Protein AF-A0A3D1CK29-F1 (afdb_monomer_lite)

Radius of gyration: 23.77 Å; chains: 1; bounding box: 42×30×66 Å

pLDDT: mean 91.15, std 12.69, range [44.94, 98.38]

Secondary structure (DSSP, 8-state):
-------TTHHHHHHHHHHHHHHHHHHHHHHHHHHHHHTT--HHHHHHHHHHHHHHHHHHHHHHHHHHHHHHHHHHHHHHHHHHHHHHH-HHHHHHHHHHHHH-

Sequence (104 aa):
MKHTESHKTQHVGWLRAAVMGANDGIVSTASLIVGVAAAGASTEIIFMTGVAGLVAGAMSMAAGEYVSVSSQADTEKADIERERMELATDPLHEHEELTAIYIQ

Foldseek 3Di:
DPDDDPDCVVVVLVVVLVVVLVVCLVVVLVVQLVVCVVVVDDPVVSVVSSVVSSVVSVVVSVVVSVVVVVVVVVVVVVVVVVVVVCCVPPVPVVVVVVVVVVVD

Structure (mmCIF, N/CA/C/O backbone):
data_AF-A0A3D1CK29-F1
#
_entry.id   AF-A0A3D1CK29-F1
#
loop_
_atom_site.group_PDB
_atom_site.id
_atom_site.type_symbol
_atom_site.label_atom_id
_atom_site.label_alt_id
_atom_site.label_comp_id
_atom_site.label_asym_id
_atom_site.label_entity_id
_atom_site.label_seq_id
_atom_site.pdbx_PDB_ins_code
_atom_site.Cartn_x
_atom_site.Cartn_y
_atom_site.Cartn_z
_atom_site.occupancy
_atom_site.B_iso_or_equiv
_atom_site.auth_seq_id
_atom_site.auth_comp_id
_atom_site.auth_asym_id
_atom_site.auth_atom_id
_atom_site.pdbx_PDB_model_num
ATOM 1 N N . MET A 1 1 ? -2.936 12.992 -38.151 1.00 44.94 1 MET A N 1
ATOM 2 C CA . MET A 1 1 ? -3.918 13.356 -37.103 1.00 44.94 1 MET A CA 1
ATOM 3 C C . MET A 1 1 ? -3.472 12.681 -35.819 1.00 44.94 1 MET A C 1
ATOM 5 O O . MET A 1 1 ? -3.222 11.485 -35.856 1.00 44.94 1 MET A O 1
ATOM 9 N N . LYS A 1 2 ? -3.258 13.432 -34.734 1.00 48.41 2 LYS A N 1
ATOM 10 C CA . LYS A 1 2 ? -2.843 12.865 -33.443 1.00 48.41 2 LYS A CA 1
ATOM 11 C C . LYS A 1 2 ? -4.093 12.243 -32.814 1.00 48.41 2 LYS A C 1
ATOM 13 O O . LYS A 1 2 ? -5.022 12.973 -32.484 1.00 48.41 2 LYS A O 1
ATOM 18 N N . HIS A 1 3 ? -4.166 10.916 -32.779 1.00 54.31 3 HIS A N 1
ATOM 19 C CA . HIS A 1 3 ? -5.288 10.204 -32.176 1.00 54.31 3 HIS A CA 1
ATOM 20 C C . HIS A 1 3 ? -5.121 10.298 -30.655 1.00 54.31 3 HIS A C 1
ATOM 22 O O . HIS A 1 3 ? -4.204 9.705 -30.095 1.00 54.31 3 HIS A O 1
ATOM 28 N N . THR A 1 4 ? -5.938 11.114 -29.992 1.00 55.34 4 THR A N 1
ATOM 29 C CA . THR A 1 4 ? -5.949 11.197 -28.528 1.00 55.34 4 THR A CA 1
ATOM 30 C C . THR A 1 4 ? -6.877 10.101 -28.018 1.00 55.34 4 THR A C 1
ATOM 32 O O . THR A 1 4 ? -8.081 10.318 -27.894 1.00 55.34 4 THR A O 1
ATOM 35 N N . GLU A 1 5 ? -6.348 8.902 -27.777 1.00 61.31 5 GLU A N 1
ATOM 36 C CA . GLU A 1 5 ? -7.100 7.877 -27.053 1.00 61.31 5 GLU A CA 1
ATOM 37 C C . GLU A 1 5 ? -7.100 8.192 -25.556 1.00 61.31 5 GLU A C 1
ATOM 39 O O . GLU A 1 5 ? -6.060 8.339 -24.916 1.00 61.31 5 GLU A O 1
ATOM 44 N N . SER A 1 6 ? -8.298 8.316 -24.985 1.00 58.47 6 SER A N 1
ATOM 45 C CA . SER A 1 6 ? -8.476 8.393 -23.538 1.00 58.47 6 SER A CA 1
ATOM 46 C C . SER A 1 6 ? -8.430 6.973 -22.976 1.00 58.47 6 SER A C 1
ATOM 48 O O . SER A 1 6 ? -9.447 6.282 -22.899 1.00 58.47 6 SER A O 1
ATOM 50 N N . HIS A 1 7 ? -7.235 6.514 -22.607 1.00 58.69 7 HIS A N 1
ATOM 51 C CA . HIS A 1 7 ? -7.074 5.234 -21.926 1.00 58.69 7 HIS A CA 1
ATOM 52 C C . HIS A 1 7 ? -7.612 5.342 -20.495 1.00 58.69 7 HIS A C 1
ATOM 54 O O . HIS A 1 7 ? -6.971 5.889 -19.600 1.00 58.69 7 HIS A O 1
ATOM 60 N N . LYS A 1 8 ? -8.807 4.788 -20.258 1.00 62.88 8 LYS A N 1
ATOM 61 C CA . LYS A 1 8 ? -9.425 4.722 -18.919 1.00 62.88 8 LYS A CA 1
ATOM 62 C C . LYS A 1 8 ? -8.676 3.813 -17.937 1.00 62.88 8 LYS A C 1
ATOM 64 O O . LYS A 1 8 ? -9.040 3.756 -16.765 1.00 62.88 8 LYS A O 1
ATOM 69 N N . THR A 1 9 ? -7.640 3.114 -18.393 1.00 61.59 9 THR A N 1
ATOM 70 C CA . THR A 1 9 ? -6.862 2.129 -17.635 1.00 61.59 9 THR A CA 1
ATOM 71 C C . THR A 1 9 ? -6.251 2.717 -16.360 1.00 61.59 9 THR A C 1
ATOM 73 O O . THR A 1 9 ? -6.212 2.034 -15.341 1.00 61.59 9 THR A O 1
ATOM 76 N N . GLN A 1 10 ? -5.887 4.007 -16.352 1.00 61.44 10 GLN A N 1
ATOM 77 C CA . GLN A 1 10 ? -5.365 4.673 -15.149 1.00 61.44 10 GLN A CA 1
ATOM 78 C C . GLN A 1 10 ? -6.382 4.762 -13.997 1.00 61.44 10 GLN A C 1
ATOM 80 O O . GLN A 1 10 ? -5.995 4.750 -12.831 1.00 61.44 10 GLN A O 1
ATOM 85 N N . HIS A 1 11 ? -7.687 4.785 -14.286 1.00 66.12 11 HIS A N 1
ATOM 86 C CA . HIS A 1 11 ? -8.714 4.803 -13.239 1.00 66.12 11 HIS A CA 1
ATOM 87 C C . HIS A 1 11 ? -8.887 3.441 -12.552 1.00 66.12 11 HIS A C 1
ATOM 89 O O . HIS A 1 11 ? -9.423 3.375 -11.448 1.00 66.12 11 HIS A O 1
ATOM 95 N N . VAL A 1 12 ? -8.427 2.349 -13.168 1.00 80.12 12 VAL A N 1
ATOM 96 C CA . VAL A 1 12 ? -8.607 0.999 -12.617 1.00 80.12 12 VAL A CA 1
ATOM 97 C C . VAL A 1 12 ? -7.759 0.802 -11.357 1.00 80.12 12 VAL A C 1
ATOM 99 O O . VAL A 1 12 ? -8.247 0.228 -10.384 1.00 80.12 12 VAL A O 1
ATOM 102 N N . GLY A 1 13 ? -6.530 1.332 -11.331 1.00 84.69 13 GLY A N 1
ATOM 103 C CA . GLY A 1 13 ? -5.620 1.207 -10.185 1.00 84.69 13 GLY A CA 1
ATOM 104 C C . GLY A 1 13 ? -6.143 1.904 -8.926 1.00 84.69 13 GLY A C 1
ATOM 105 O O . GLY A 1 13 ? -6.265 1.275 -7.876 1.00 84.69 13 GLY A O 1
ATOM 106 N N . TRP A 1 14 ? -6.544 3.173 -9.051 1.00 84.81 14 TRP A N 1
ATOM 107 C CA . TRP A 1 14 ? -7.134 3.936 -7.943 1.00 84.81 14 TRP A CA 1
ATOM 108 C C . TRP A 1 14 ? -8.435 3.301 -7.436 1.00 84.81 14 TRP A C 1
ATOM 110 O O . TRP A 1 14 ? -8.628 3.190 -6.226 1.00 84.81 14 TRP A O 1
ATOM 120 N N . LEU A 1 15 ? -9.317 2.860 -8.341 1.00 90.06 15 LEU A N 1
ATOM 121 C CA . LEU A 1 15 ? -10.584 2.250 -7.948 1.00 90.06 15 LEU A CA 1
ATOM 122 C C . LEU A 1 15 ? -10.353 0.938 -7.189 1.00 90.06 15 LEU A C 1
ATOM 124 O O . LEU A 1 15 ? -10.989 0.710 -6.163 1.00 90.06 15 LEU A O 1
ATOM 128 N N . ARG A 1 16 ? -9.413 0.102 -7.653 1.00 91.31 16 ARG A N 1
ATOM 129 C CA . ARG A 1 16 ? -9.010 -1.130 -6.961 1.00 91.31 16 ARG A CA 1
ATOM 130 C C . ARG A 1 16 ? -8.517 -0.826 -5.547 1.00 91.31 16 ARG A C 1
ATOM 132 O O . ARG A 1 16 ? -9.006 -1.437 -4.599 1.00 91.31 16 ARG A O 1
ATOM 139 N N . ALA A 1 17 ? -7.582 0.114 -5.411 1.00 91.94 17 ALA A N 1
ATOM 140 C CA . ALA A 1 17 ? -7.025 0.496 -4.117 1.00 91.94 17 ALA A CA 1
ATOM 141 C C . ALA A 1 17 ? -8.105 1.054 -3.174 1.00 91.94 17 ALA A C 1
ATOM 143 O O . ALA A 1 17 ? -8.162 0.673 -2.008 1.00 91.94 17 ALA A O 1
ATOM 144 N N . ALA A 1 18 ? -9.018 1.886 -3.687 1.00 91.44 18 ALA A N 1
ATOM 145 C CA . ALA A 1 18 ? -10.118 2.448 -2.907 1.00 91.44 18 ALA A CA 1
ATOM 146 C C . ALA A 1 18 ? -11.111 1.377 -2.425 1.00 91.44 18 ALA A C 1
ATOM 148 O O . ALA A 1 18 ? -11.510 1.393 -1.263 1.00 91.44 18 ALA A O 1
ATOM 149 N N . VAL A 1 19 ? -11.498 0.435 -3.292 1.00 94.75 19 VAL A N 1
ATOM 150 C CA . VAL A 1 19 ? -12.438 -0.642 -2.941 1.00 94.75 19 VAL A CA 1
ATOM 151 C C . VAL A 1 19 ? -11.817 -1.620 -1.942 1.00 94.75 19 VAL A C 1
ATOM 153 O O . VAL A 1 19 ? -12.459 -1.937 -0.941 1.00 94.75 19 VAL A O 1
ATOM 156 N N . MET A 1 20 ? -10.572 -2.062 -2.168 1.00 92.25 20 MET A N 1
ATOM 157 C CA . MET A 1 20 ? -9.857 -2.922 -1.214 1.00 92.25 20 MET A CA 1
ATOM 158 C C . MET A 1 20 ? -9.665 -2.214 0.130 1.00 92.25 20 MET A C 1
ATOM 160 O O . MET A 1 20 ? -10.001 -2.780 1.166 1.00 92.25 20 MET A O 1
ATOM 164 N N . GLY A 1 21 ? -9.230 -0.951 0.116 1.00 94.56 21 GLY A N 1
ATOM 165 C CA . GLY A 1 21 ? -9.044 -0.167 1.336 1.00 94.56 21 GLY A CA 1
ATOM 166 C C . GLY A 1 21 ? -10.342 0.051 2.118 1.00 94.56 21 GLY A C 1
ATOM 167 O O . GLY A 1 21 ? -10.346 -0.052 3.341 1.00 94.56 21 GLY A O 1
ATOM 168 N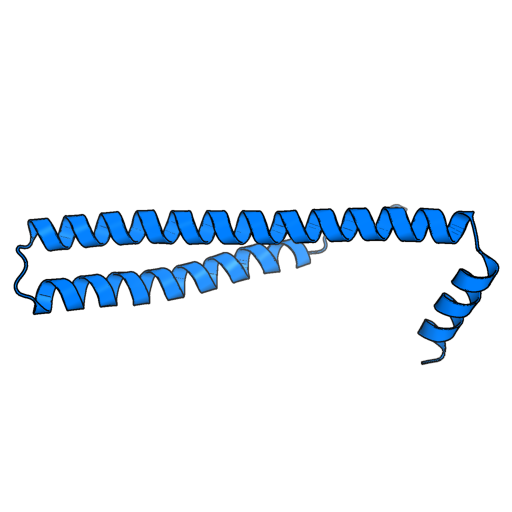 N . ALA A 1 22 ? -11.467 0.294 1.436 1.00 94.94 22 ALA A N 1
ATOM 169 C CA . ALA A 1 22 ? -12.768 0.425 2.091 1.00 94.94 22 ALA A CA 1
ATOM 170 C C . ALA A 1 22 ? -13.222 -0.893 2.736 1.00 94.94 22 ALA A C 1
ATOM 172 O O . ALA A 1 22 ? -13.668 -0.894 3.884 1.00 94.94 22 ALA A O 1
ATOM 173 N N . ASN A 1 23 ? -13.089 -2.011 2.017 1.00 96.44 23 ASN A N 1
ATOM 174 C CA . ASN A 1 23 ? -13.439 -3.331 2.534 1.00 96.44 23 ASN A CA 1
ATOM 175 C C . ASN A 1 23 ? -12.606 -3.685 3.773 1.00 96.44 23 ASN A C 1
ATOM 177 O O . ASN A 1 23 ? -13.157 -4.001 4.830 1.00 96.44 23 ASN A O 1
ATOM 181 N N . ASP A 1 24 ? -11.285 -3.560 3.664 1.00 94.75 24 ASP A N 1
ATOM 182 C CA . ASP A 1 24 ? -10.371 -3.888 4.752 1.00 94.75 24 ASP A CA 1
ATOM 183 C C . ASP A 1 24 ? -10.552 -2.931 5.932 1.00 94.75 24 ASP A C 1
ATOM 185 O O . ASP A 1 24 ? -10.565 -3.368 7.083 1.00 94.75 24 ASP A O 1
ATOM 189 N N . GLY A 1 25 ? -10.763 -1.637 5.673 1.00 95.31 25 GLY A N 1
ATOM 190 C CA . GLY A 1 25 ? -11.006 -0.624 6.698 1.00 95.31 25 GLY A CA 1
ATOM 191 C C . GLY A 1 25 ? -12.264 -0.901 7.524 1.00 95.31 25 GLY A C 1
ATOM 192 O O . GLY A 1 25 ? -12.215 -0.819 8.753 1.00 95.31 25 GLY A O 1
ATOM 193 N N . ILE A 1 26 ? -13.372 -1.289 6.881 1.00 96.06 26 ILE A N 1
ATOM 194 C CA . ILE A 1 26 ? -14.620 -1.643 7.578 1.00 96.06 26 ILE A CA 1
ATOM 195 C C . ILE A 1 26 ? -14.410 -2.887 8.445 1.00 96.06 26 ILE A C 1
ATOM 197 O O . ILE A 1 26 ? -14.702 -2.856 9.642 1.00 96.06 26 ILE A O 1
ATOM 201 N N . VAL A 1 27 ? -13.894 -3.973 7.861 1.00 97.00 27 VAL A N 1
ATOM 202 C CA . VAL A 1 27 ? -13.758 -5.258 8.563 1.00 97.00 27 VAL A CA 1
ATOM 203 C C . VAL A 1 27 ? -12.762 -5.154 9.717 1.00 97.00 27 VAL A C 1
ATOM 205 O O . VAL A 1 27 ? -13.062 -5.606 10.825 1.00 97.00 27 VAL A O 1
ATOM 208 N N . SER A 1 28 ? -11.604 -4.532 9.495 1.00 96.69 28 SER A N 1
ATOM 209 C CA . SER A 1 28 ? -10.564 -4.391 10.522 1.00 96.69 28 SER A CA 1
ATOM 210 C C . SER A 1 28 ? -11.005 -3.491 11.676 1.00 96.69 28 SER A C 1
ATOM 212 O O . SER A 1 28 ? -10.882 -3.890 12.835 1.00 96.69 28 SER A O 1
ATOM 214 N N . THR A 1 29 ? -11.589 -2.323 11.388 1.00 96.88 29 THR A N 1
ATOM 215 C CA . THR A 1 29 ? -12.032 -1.379 12.427 1.00 96.88 29 THR A CA 1
ATOM 216 C C . THR A 1 29 ? -13.192 -1.958 13.235 1.00 96.88 29 THR A C 1
ATOM 218 O O . THR A 1 29 ? -13.186 -1.872 14.463 1.00 96.88 29 THR A O 1
ATOM 221 N N . ALA A 1 30 ? -14.163 -2.603 12.578 1.00 97.38 30 ALA A N 1
ATOM 222 C CA . ALA A 1 30 ? -15.275 -3.253 13.268 1.00 97.38 30 ALA A CA 1
ATOM 223 C C . ALA A 1 30 ? -14.790 -4.402 14.162 1.00 97.38 30 ALA A C 1
ATOM 225 O O . ALA A 1 30 ? -15.184 -4.477 15.324 1.00 97.38 30 ALA A O 1
ATOM 226 N N . SER A 1 31 ? -13.894 -5.255 13.657 1.00 98.00 31 SER A N 1
ATOM 227 C CA . SER A 1 31 ? -13.330 -6.367 14.433 1.00 98.00 31 SER A CA 1
ATOM 228 C C . SER A 1 31 ? -12.537 -5.872 15.643 1.00 98.00 31 SER A C 1
ATOM 230 O O . SER A 1 31 ? -12.675 -6.419 16.737 1.00 98.00 31 SER A O 1
ATOM 232 N N . LEU A 1 32 ? -11.755 -4.801 15.471 1.00 98.12 32 LEU A N 1
ATOM 233 C CA . LEU A 1 32 ? -11.013 -4.161 16.554 1.00 98.12 32 LEU A CA 1
ATOM 234 C C . LEU A 1 32 ? -11.957 -3.617 17.635 1.00 98.12 32 LEU A C 1
ATOM 236 O O . LEU A 1 32 ? -11.780 -3.922 18.813 1.00 98.12 32 LEU A O 1
ATOM 240 N N . ILE A 1 33 ? -12.985 -2.858 17.240 1.00 97.94 33 ILE A N 1
ATOM 241 C CA . ILE A 1 33 ? -13.984 -2.298 18.162 1.00 97.94 33 ILE A CA 1
ATOM 242 C C . ILE A 1 33 ? -14.721 -3.411 18.914 1.00 97.94 33 ILE A C 1
ATOM 244 O O . ILE A 1 33 ? -14.851 -3.332 20.134 1.00 97.94 33 ILE A O 1
ATOM 248 N N . VAL A 1 34 ? -15.168 -4.459 18.214 1.00 98.19 34 VAL A N 1
ATOM 249 C CA . VAL A 1 34 ? -15.856 -5.607 18.824 1.00 98.19 34 VAL A CA 1
ATOM 250 C C . VAL A 1 34 ? -14.951 -6.314 19.831 1.00 98.19 34 VAL A C 1
ATOM 252 O O . VAL A 1 34 ? -15.400 -6.611 20.936 1.00 98.19 34 VAL A O 1
ATOM 255 N N . GLY A 1 35 ? -13.678 -6.543 19.496 1.00 98.19 35 GLY A N 1
ATOM 256 C CA . GLY A 1 35 ? -12.718 -7.174 20.403 1.00 98.19 35 GLY A CA 1
ATOM 257 C C . GLY A 1 35 ? -12.471 -6.355 21.672 1.00 98.19 35 GLY A C 1
ATOM 258 O O . GLY A 1 35 ? -12.492 -6.893 22.777 1.00 98.19 35 GLY A O 1
ATOM 259 N N . VAL A 1 36 ? -12.302 -5.040 21.530 1.00 98.12 36 VAL A N 1
ATOM 260 C CA . VAL A 1 36 ? -12.088 -4.124 22.663 1.00 98.12 36 VAL A CA 1
ATOM 261 C C . VAL A 1 36 ? -13.342 -4.007 23.531 1.00 98.12 36 VAL A C 1
ATOM 263 O O . VAL A 1 36 ? -13.247 -4.021 24.758 1.00 98.12 36 VAL A O 1
ATOM 266 N N . ALA A 1 37 ? -14.525 -3.960 22.917 1.00 97.81 37 ALA A N 1
ATOM 267 C CA . ALA A 1 37 ? -15.794 -3.960 23.637 1.00 97.81 37 ALA A CA 1
ATOM 268 C C . ALA A 1 37 ? -16.014 -5.271 24.410 1.00 97.81 37 ALA A C 1
ATOM 270 O O . ALA A 1 37 ? -16.392 -5.242 25.580 1.00 97.81 37 ALA A O 1
ATOM 271 N N . ALA A 1 38 ? -15.721 -6.419 23.791 1.00 98.12 38 ALA A N 1
ATOM 272 C CA . ALA A 1 38 ? -15.817 -7.729 24.434 1.00 98.12 38 ALA A CA 1
ATOM 273 C C . ALA A 1 38 ? -14.860 -7.877 25.631 1.00 98.12 38 ALA A C 1
ATOM 275 O O . ALA A 1 38 ? -15.157 -8.621 26.563 1.00 98.12 38 ALA A O 1
ATOM 276 N N . ALA A 1 39 ? -13.748 -7.134 25.644 1.00 97.69 39 ALA A N 1
ATOM 277 C CA . ALA A 1 39 ? -12.820 -7.064 26.772 1.00 97.69 39 ALA A CA 1
ATOM 278 C C . ALA A 1 39 ? -13.316 -6.184 27.942 1.00 97.69 39 ALA A C 1
ATOM 280 O O . ALA A 1 39 ? -12.608 -6.039 28.937 1.00 97.69 39 ALA A O 1
ATOM 281 N N . GLY A 1 40 ? -14.516 -5.597 27.849 1.00 97.38 40 GLY A N 1
ATOM 282 C CA . GLY A 1 40 ? -15.113 -4.784 28.913 1.00 97.38 40 GLY A CA 1
ATOM 283 C C . GLY A 1 40 ? -14.592 -3.346 28.979 1.00 97.38 40 GLY A C 1
ATOM 284 O O . GLY A 1 40 ? -14.701 -2.706 30.025 1.00 97.38 40 GLY A O 1
ATOM 285 N N . ALA A 1 41 ? -14.012 -2.831 27.891 1.00 97.88 41 ALA A N 1
ATOM 286 C CA . ALA A 1 41 ? -13.548 -1.448 27.823 1.00 97.88 41 ALA A CA 1
ATOM 287 C C . ALA A 1 41 ? -14.706 -0.438 27.931 1.00 97.88 41 ALA A C 1
ATOM 289 O O . ALA A 1 41 ? -15.834 -0.702 27.509 1.00 97.88 41 ALA A O 1
ATOM 290 N N . SER A 1 42 ? -14.418 0.752 28.465 1.00 98.19 42 SER A N 1
ATOM 291 C CA . SER A 1 42 ? -15.393 1.845 28.521 1.00 98.19 42 SER A CA 1
ATOM 292 C C . SER A 1 42 ? -15.687 2.414 27.128 1.00 98.19 42 SER A C 1
ATOM 294 O O . SER A 1 42 ? -14.865 2.331 26.214 1.00 98.19 42 SER A O 1
ATOM 296 N N . THR A 1 43 ? -16.843 3.064 26.970 1.00 97.69 43 THR A N 1
ATOM 297 C CA . THR A 1 43 ? -17.251 3.704 25.706 1.00 97.69 43 THR A CA 1
ATOM 298 C C . THR A 1 43 ? -16.227 4.720 25.193 1.00 97.69 43 THR A C 1
ATOM 300 O O . THR A 1 43 ? -15.996 4.801 23.990 1.00 97.69 43 THR A O 1
ATOM 303 N N . GLU A 1 44 ? -15.587 5.471 26.094 1.00 98.19 44 GLU A N 1
ATOM 304 C CA . GLU A 1 44 ? -14.539 6.438 25.744 1.00 98.19 44 GLU A CA 1
ATOM 305 C C . GLU A 1 44 ? -13.317 5.746 25.128 1.00 98.19 44 GLU A C 1
ATOM 307 O O . GLU A 1 44 ? -12.824 6.176 24.084 1.00 98.19 44 GLU A O 1
ATOM 312 N N . ILE A 1 45 ? -12.881 4.624 25.713 1.00 98.06 45 ILE A N 1
ATOM 313 C CA . ILE A 1 45 ? -11.778 3.819 25.175 1.00 98.06 45 ILE A CA 1
ATOM 314 C C . ILE A 1 45 ? -12.161 3.249 23.810 1.00 98.06 45 ILE A C 1
ATOM 316 O O . ILE A 1 45 ? -11.390 3.378 22.865 1.00 98.06 45 ILE A O 1
ATOM 320 N N . ILE A 1 46 ? -13.361 2.679 23.675 1.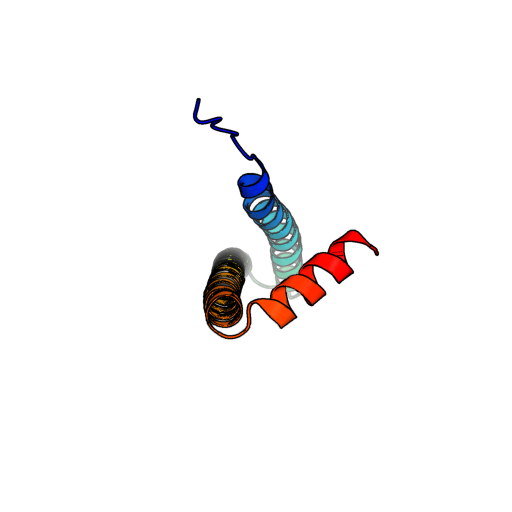00 98.25 46 ILE A N 1
ATOM 321 C CA . ILE A 1 46 ? -13.840 2.111 22.407 1.00 98.25 46 ILE A CA 1
ATOM 322 C C . ILE A 1 46 ? -13.840 3.169 21.295 1.00 98.25 46 ILE A C 1
ATOM 324 O O . ILE A 1 46 ? -13.367 2.902 20.189 1.00 98.25 46 ILE A O 1
ATOM 328 N N . PHE A 1 47 ? -14.331 4.377 21.587 1.00 98.06 47 PHE A N 1
ATOM 329 C CA . PHE A 1 47 ? -14.351 5.481 20.628 1.00 98.06 47 PHE A CA 1
ATOM 330 C C . PHE A 1 47 ? -12.937 5.890 20.206 1.00 98.06 47 PHE A C 1
ATOM 332 O O . PHE A 1 47 ? -12.642 5.954 19.010 1.00 98.06 47 PHE A O 1
ATOM 339 N N . MET A 1 48 ? -12.044 6.102 21.177 1.00 98.38 48 MET A N 1
ATOM 340 C CA . MET A 1 48 ? -10.652 6.461 20.906 1.00 98.38 48 MET A CA 1
ATOM 341 C C . MET A 1 48 ? -9.931 5.377 20.103 1.00 98.38 48 MET A C 1
ATOM 343 O O . MET A 1 48 ? -9.217 5.697 19.154 1.00 98.38 48 MET A O 1
ATOM 347 N N . THR A 1 49 ? -10.149 4.099 20.424 1.00 97.94 49 THR A N 1
ATOM 348 C CA . THR A 1 49 ? -9.571 2.982 19.671 1.00 97.94 49 THR A CA 1
ATOM 349 C C . THR A 1 49 ? -10.098 2.921 18.241 1.00 97.94 49 THR A C 1
ATOM 351 O O . THR A 1 49 ? -9.306 2.732 17.321 1.00 97.94 49 THR A O 1
ATOM 354 N N . GLY A 1 50 ? -11.401 3.119 18.030 1.00 97.50 50 GLY A N 1
ATOM 355 C CA . GLY A 1 50 ? -11.993 3.138 16.693 1.00 97.50 50 GLY A CA 1
ATOM 356 C C . GLY A 1 50 ? -11.412 4.244 15.812 1.00 97.50 50 GLY A C 1
ATOM 357 O O . GLY A 1 50 ? -10.982 3.978 14.692 1.00 97.50 50 GLY A O 1
ATOM 358 N N . VAL A 1 51 ? -11.333 5.473 16.334 1.00 98.00 51 VAL A N 1
ATOM 359 C CA . VAL A 1 51 ? -10.770 6.618 15.598 1.00 98.00 51 VAL A CA 1
ATOM 360 C C . VAL A 1 51 ? -9.278 6.421 15.332 1.00 98.00 51 VAL A C 1
ATOM 362 O O . VAL A 1 51 ? -8.833 6.596 14.199 1.00 98.00 51 VAL A O 1
ATOM 365 N N . ALA A 1 52 ? -8.506 6.020 16.345 1.00 98.06 52 ALA A N 1
ATOM 366 C CA . ALA A 1 52 ? -7.074 5.789 16.190 1.00 98.06 52 ALA A CA 1
ATOM 367 C C . ALA A 1 52 ? -6.785 4.668 15.181 1.00 98.06 52 ALA A C 1
ATOM 369 O O . ALA A 1 52 ? -5.940 4.841 14.306 1.00 98.06 52 ALA A O 1
ATOM 370 N N . GLY A 1 53 ? -7.514 3.550 15.264 1.00 96.88 53 GLY A N 1
ATOM 371 C CA . GLY A 1 53 ? -7.381 2.420 14.346 1.00 96.88 53 GLY A CA 1
ATOM 372 C C . GLY A 1 53 ? -7.732 2.791 12.907 1.00 96.88 53 GLY A C 1
ATOM 373 O O . GLY A 1 53 ? -6.978 2.461 11.995 1.00 96.88 53 GLY A O 1
ATOM 374 N N . LEU A 1 54 ? -8.815 3.547 12.704 1.00 96.69 54 LEU A N 1
ATOM 375 C CA . LEU A 1 54 ? -9.222 4.017 11.381 1.00 96.69 54 LEU A CA 1
ATOM 376 C C . LEU A 1 54 ? -8.184 4.964 10.765 1.00 96.69 54 LEU A C 1
ATOM 378 O O . LEU A 1 54 ? -7.803 4.785 9.610 1.00 96.69 54 LEU A O 1
ATOM 382 N N . VAL A 1 55 ? -7.694 5.946 11.529 1.00 97.69 55 VAL A N 1
ATOM 383 C CA . VAL A 1 55 ? -6.679 6.897 11.045 1.00 97.69 55 VAL A CA 1
ATOM 384 C C . VAL A 1 55 ? -5.363 6.182 10.745 1.00 97.69 55 VAL A C 1
ATOM 386 O O . VAL A 1 55 ? -4.797 6.373 9.668 1.00 97.69 55 VAL A O 1
ATOM 389 N N . ALA A 1 56 ? -4.893 5.328 11.658 1.00 97.19 56 ALA A N 1
ATOM 390 C CA . ALA A 1 56 ? -3.661 4.568 11.472 1.00 97.19 56 ALA A CA 1
ATOM 391 C C . ALA A 1 56 ? -3.755 3.619 10.266 1.00 97.19 56 ALA A C 1
ATOM 393 O O . ALA A 1 56 ? -2.842 3.584 9.439 1.00 97.19 56 ALA A O 1
ATOM 394 N N . GLY A 1 57 ? -4.873 2.900 10.128 1.00 96.12 57 GLY A N 1
ATOM 395 C CA . GLY A 1 57 ? -5.128 2.000 9.005 1.00 96.12 57 GLY A CA 1
ATOM 396 C C . GLY A 1 57 ? -5.173 2.738 7.669 1.00 96.12 57 GLY A C 1
ATOM 397 O O . GLY A 1 57 ? -4.468 2.358 6.735 1.00 96.12 57 GLY A O 1
ATOM 398 N N . ALA A 1 58 ? -5.923 3.841 7.592 1.00 95.81 58 ALA A N 1
ATOM 399 C CA . ALA A 1 58 ? -6.023 4.650 6.379 1.00 95.81 58 ALA A CA 1
ATOM 400 C C . ALA A 1 58 ? -4.667 5.237 5.957 1.00 95.81 58 ALA A C 1
ATOM 402 O O . ALA A 1 58 ? -4.301 5.157 4.784 1.00 95.81 58 ALA A O 1
ATOM 403 N N . MET A 1 59 ? -3.895 5.784 6.904 1.00 96.81 59 MET A N 1
ATOM 404 C CA . MET A 1 59 ? -2.552 6.302 6.623 1.00 96.81 59 MET A CA 1
ATOM 405 C C . MET A 1 59 ? -1.601 5.201 6.151 1.00 96.81 59 MET A C 1
ATOM 407 O O . MET A 1 59 ? -0.868 5.407 5.185 1.00 96.81 59 MET A O 1
ATOM 411 N N . SER A 1 60 ? -1.627 4.030 6.793 1.00 95.44 60 SER A N 1
ATOM 412 C CA . SER A 1 60 ? -0.780 2.899 6.411 1.00 95.44 60 SER A CA 1
ATOM 413 C C . SER A 1 60 ? -1.099 2.391 5.003 1.00 95.44 60 SER A C 1
ATOM 415 O O . SER A 1 60 ? -0.177 2.205 4.210 1.00 95.44 60 SER A O 1
ATOM 417 N N . MET A 1 61 ? -2.382 2.232 4.661 1.00 95.19 61 MET A N 1
ATOM 418 C CA . MET A 1 61 ? -2.805 1.811 3.321 1.00 95.19 61 MET A CA 1
ATOM 419 C C . MET A 1 61 ? -2.446 2.850 2.255 1.00 95.19 61 MET A C 1
ATOM 421 O O . MET A 1 61 ? -1.921 2.490 1.204 1.00 95.19 61 MET A O 1
ATOM 425 N N . ALA A 1 62 ? -2.673 4.139 2.532 1.00 93.44 62 ALA A N 1
ATOM 426 C CA . ALA A 1 62 ? -2.335 5.216 1.604 1.00 93.44 62 ALA A CA 1
ATOM 427 C C . ALA A 1 62 ? -0.823 5.295 1.344 1.00 93.44 62 ALA A C 1
ATOM 429 O O . ALA A 1 62 ? -0.398 5.395 0.194 1.00 93.44 62 ALA A O 1
ATOM 430 N N . ALA A 1 63 ? -0.010 5.212 2.400 1.00 95.31 63 ALA A N 1
ATOM 431 C CA . ALA A 1 63 ? 1.443 5.193 2.273 1.00 95.31 63 ALA A CA 1
ATOM 432 C C . ALA A 1 63 ? 1.928 3.950 1.512 1.00 95.31 63 ALA A C 1
ATOM 434 O O . ALA A 1 63 ? 2.781 4.070 0.636 1.00 95.31 63 ALA A O 1
ATOM 435 N N . GLY A 1 64 ? 1.362 2.775 1.803 1.00 93.69 64 GLY A N 1
ATOM 436 C CA . GLY A 1 64 ? 1.706 1.525 1.125 1.00 93.69 64 GLY A CA 1
ATOM 437 C C . GLY A 1 64 ? 1.412 1.559 -0.375 1.00 93.69 64 GLY A C 1
ATOM 438 O O . GLY A 1 64 ? 2.279 1.211 -1.175 1.00 93.69 64 GLY A O 1
ATOM 439 N N . GLU A 1 65 ? 0.228 2.034 -0.770 1.00 93.56 65 GLU A N 1
ATOM 440 C CA . GLU A 1 65 ? -0.133 2.160 -2.188 1.00 93.56 65 GLU A CA 1
ATOM 441 C C . GLU A 1 65 ? 0.731 3.218 -2.892 1.00 93.56 65 GLU A C 1
ATOM 443 O O . GLU A 1 65 ? 1.217 2.965 -3.991 1.00 93.56 65 GLU A O 1
ATOM 448 N N . TYR A 1 66 ? 1.000 4.367 -2.254 1.00 92.81 66 TYR A N 1
ATOM 449 C CA . TYR A 1 66 ? 1.898 5.382 -2.818 1.00 92.81 66 TYR A CA 1
ATOM 450 C C . TYR A 1 66 ? 3.293 4.814 -3.095 1.00 92.81 66 TYR A C 1
ATOM 452 O O . TYR A 1 66 ? 3.806 4.957 -4.205 1.00 92.81 66 TYR A O 1
ATOM 460 N N . VAL A 1 67 ? 3.891 4.142 -2.105 1.00 95.38 67 VAL A N 1
ATOM 461 C CA . VAL A 1 67 ? 5.212 3.523 -2.258 1.00 95.38 67 VAL A CA 1
ATOM 462 C C . VAL A 1 67 ? 5.171 2.484 -3.377 1.00 95.38 67 VAL A C 1
ATOM 464 O O . VAL A 1 67 ? 6.011 2.538 -4.268 1.00 95.38 67 VAL A O 1
ATOM 467 N N . SER A 1 68 ? 4.160 1.613 -3.405 1.00 91.75 68 SER A N 1
ATOM 468 C CA . SER A 1 68 ? 4.018 0.586 -4.444 1.00 91.75 68 SER A CA 1
ATOM 469 C C . SER A 1 68 ? 3.955 1.171 -5.858 1.00 91.75 68 SER A C 1
ATOM 471 O O . SER A 1 68 ? 4.707 0.741 -6.734 1.00 91.75 68 SER A O 1
ATOM 473 N N . VAL A 1 69 ? 3.105 2.179 -6.077 1.00 91.94 69 VAL A N 1
ATOM 474 C CA . VAL A 1 69 ? 2.956 2.837 -7.383 1.00 91.94 69 VAL A CA 1
ATOM 475 C C . VAL A 1 69 ? 4.226 3.599 -7.761 1.00 91.94 69 VAL A C 1
ATOM 477 O O . VAL A 1 69 ? 4.649 3.539 -8.913 1.00 91.94 69 VAL A O 1
ATOM 480 N N . SER A 1 70 ? 4.869 4.280 -6.807 1.00 93.06 70 SER A N 1
ATOM 481 C CA . SER A 1 70 ? 6.136 4.974 -7.070 1.00 93.06 70 SER A CA 1
ATOM 482 C C . SER A 1 70 ? 7.255 4.009 -7.464 1.00 93.06 70 SER A C 1
ATOM 484 O O . SER A 1 70 ? 7.956 4.267 -8.437 1.00 93.06 70 SER A O 1
ATOM 486 N N . SER A 1 71 ? 7.373 2.862 -6.786 1.00 95.06 71 SER A N 1
ATOM 487 C CA . SER A 1 71 ? 8.378 1.850 -7.108 1.00 95.06 71 SER A CA 1
ATOM 488 C C . SER A 1 71 ? 8.143 1.236 -8.484 1.00 95.06 71 SER A C 1
ATOM 490 O O . SER A 1 71 ? 9.102 1.084 -9.229 1.00 95.06 71 SER A O 1
ATOM 492 N N . GLN A 1 72 ? 6.890 0.947 -8.855 1.00 94.56 72 GLN A N 1
ATOM 493 C CA . GLN A 1 72 ? 6.561 0.479 -10.208 1.00 94.56 72 GLN A CA 1
ATOM 494 C C . GLN A 1 72 ? 6.968 1.507 -11.266 1.00 94.56 72 GLN A C 1
ATOM 496 O O . GLN A 1 72 ? 7.657 1.161 -12.220 1.00 94.56 72 GLN A O 1
ATOM 501 N N . ALA A 1 73 ? 6.620 2.779 -11.061 1.00 93.44 73 ALA A N 1
ATOM 502 C CA . ALA A 1 73 ? 6.976 3.844 -11.994 1.00 93.44 73 ALA A CA 1
ATOM 503 C C . ALA A 1 73 ? 8.497 4.034 -12.127 1.00 93.44 73 ALA A C 1
ATOM 505 O O . ALA A 1 73 ? 8.986 4.382 -13.200 1.00 93.44 73 ALA A O 1
ATOM 506 N N . ASP A 1 74 ? 9.254 3.839 -11.049 1.00 96.25 74 ASP A N 1
ATOM 507 C CA . ASP A 1 74 ? 10.712 3.940 -11.088 1.00 96.25 74 ASP A CA 1
ATOM 508 C C . ASP A 1 74 ? 11.357 2.717 -11.755 1.00 96.25 74 ASP A C 1
ATOM 510 O O . ASP A 1 74 ? 12.297 2.890 -12.531 1.00 96.25 74 ASP A O 1
ATOM 514 N N . THR A 1 75 ? 10.823 1.510 -11.541 1.00 96.81 75 THR A N 1
ATOM 515 C CA . THR A 1 75 ? 11.232 0.305 -12.280 1.00 96.81 75 THR A CA 1
ATOM 516 C C . THR A 1 75 ? 10.963 0.454 -13.776 1.00 96.81 75 THR A C 1
ATOM 518 O O . THR A 1 75 ? 11.879 0.254 -14.566 1.00 96.81 75 THR A O 1
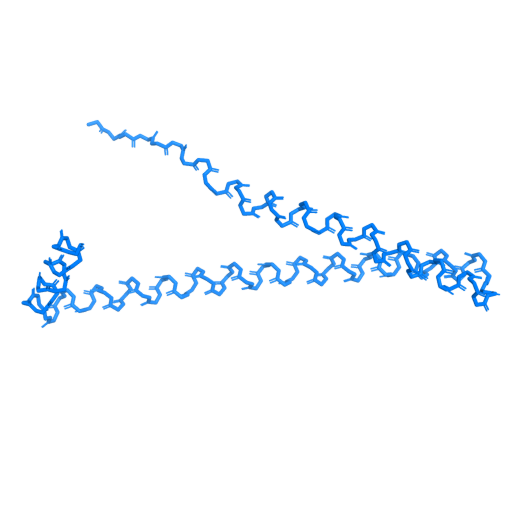ATOM 521 N N . GLU A 1 76 ? 9.769 0.903 -14.173 1.00 96.94 76 GLU A N 1
ATOM 522 C CA . GLU A 1 76 ? 9.425 1.129 -15.585 1.00 96.94 76 GLU A CA 1
ATOM 523 C C . GLU A 1 76 ? 10.377 2.129 -16.256 1.00 96.94 76 GLU A C 1
ATOM 525 O O . GLU A 1 76 ? 10.832 1.906 -17.376 1.00 96.94 76 GLU A O 1
ATOM 530 N N . LYS A 1 77 ? 10.727 3.227 -15.575 1.00 97.25 77 LYS A N 1
ATOM 531 C CA . LYS A 1 77 ? 11.705 4.192 -16.105 1.00 97.25 77 LYS A CA 1
ATOM 532 C C . LYS A 1 77 ? 13.095 3.583 -16.252 1.00 97.25 77 LYS A C 1
ATOM 534 O O . LYS A 1 77 ? 13.780 3.895 -17.222 1.00 97.25 77 LYS A O 1
ATOM 539 N N . ALA A 1 78 ? 13.523 2.774 -15.284 1.00 97.12 78 ALA A N 1
ATOM 540 C CA . ALA A 1 78 ? 14.822 2.116 -15.331 1.00 97.12 78 ALA A CA 1
ATOM 541 C C . ALA A 1 78 ? 14.893 1.115 -16.492 1.00 97.12 78 ALA A C 1
ATOM 543 O O . ALA A 1 78 ? 15.893 1.097 -17.207 1.00 97.12 78 ALA A O 1
ATOM 544 N N . ASP A 1 79 ? 13.824 0.350 -16.718 1.00 97.56 79 ASP A N 1
ATOM 545 C CA . ASP A 1 79 ? 13.726 -0.571 -17.850 1.00 97.56 79 ASP A CA 1
ATOM 546 C C . ASP A 1 79 ? 13.710 0.172 -19.189 1.00 97.56 79 ASP A C 1
ATOM 548 O O . ASP A 1 79 ? 14.453 -0.200 -20.088 1.00 97.56 79 ASP A O 1
ATOM 552 N N . ILE A 1 80 ? 12.968 1.279 -19.311 1.00 97.69 80 ILE A N 1
ATOM 553 C CA . ILE A 1 80 ? 12.978 2.107 -20.531 1.00 97.69 80 ILE A CA 1
ATOM 554 C C . ILE A 1 80 ? 14.381 2.645 -20.838 1.00 97.69 80 ILE A C 1
ATOM 556 O O . ILE A 1 80 ? 14.789 2.678 -21.998 1.00 97.69 80 ILE A O 1
ATOM 560 N N . GLU A 1 81 ? 15.119 3.107 -19.826 1.00 97.56 81 GLU A N 1
ATOM 561 C CA . GLU A 1 81 ? 16.475 3.618 -20.042 1.00 97.56 81 GLU A CA 1
ATOM 562 C C . GLU A 1 81 ? 17.448 2.496 -20.419 1.00 97.56 81 GLU A C 1
ATOM 564 O O . GLU A 1 81 ? 18.309 2.695 -21.277 1.00 97.56 81 GLU A O 1
ATOM 569 N N . ARG A 1 82 ? 17.286 1.308 -19.827 1.00 96.81 82 ARG A N 1
ATOM 570 C CA . ARG A 1 82 ? 18.065 0.116 -20.174 1.00 96.81 82 ARG A CA 1
ATOM 571 C C . ARG A 1 82 ? 17.823 -0.308 -21.623 1.00 96.81 82 ARG A C 1
ATOM 573 O O . ARG A 1 82 ? 18.783 -0.342 -22.386 1.00 96.81 82 ARG A O 1
ATOM 580 N N . GLU A 1 83 ? 16.565 -0.469 -22.017 1.00 96.88 83 GLU A N 1
ATOM 581 C CA . GLU A 1 83 ? 16.157 -0.804 -23.386 1.00 96.88 83 GLU A CA 1
ATOM 582 C C . GLU A 1 83 ? 16.705 0.217 -24.394 1.00 96.88 83 GLU A C 1
ATOM 584 O O . GLU A 1 83 ? 17.223 -0.109 -25.458 1.00 96.88 83 GLU A O 1
ATOM 589 N N . ARG A 1 84 ? 16.648 1.509 -24.047 1.00 96.81 84 ARG A N 1
ATOM 590 C CA . ARG A 1 84 ? 17.171 2.579 -24.902 1.00 96.81 84 ARG A CA 1
ATOM 591 C C . ARG A 1 84 ? 18.679 2.461 -25.121 1.00 96.81 84 ARG A C 1
ATOM 593 O O . ARG A 1 84 ? 19.157 2.790 -26.210 1.00 96.81 84 ARG A O 1
ATOM 600 N N . MET A 1 85 ? 19.419 2.057 -24.092 1.00 97.44 85 MET A N 1
ATOM 601 C CA . MET A 1 85 ? 20.853 1.807 -24.189 1.00 97.44 85 MET A CA 1
ATOM 602 C C . MET A 1 85 ? 21.128 0.561 -25.029 1.00 97.44 85 MET A C 1
ATOM 604 O O . MET A 1 85 ? 21.940 0.641 -25.947 1.00 97.44 85 MET A O 1
ATOM 608 N N . GLU A 1 86 ? 20.413 -0.535 -24.777 1.00 96.75 86 GLU A N 1
ATOM 609 C CA . GLU A 1 86 ? 20.517 -1.798 -25.516 1.00 96.75 86 GLU A CA 1
ATOM 610 C C . GLU A 1 86 ? 20.250 -1.580 -27.019 1.00 96.75 86 GLU A C 1
ATOM 612 O O . GLU A 1 86 ? 21.126 -1.856 -27.842 1.00 96.75 86 GLU A O 1
ATOM 617 N N . LEU A 1 87 ? 19.164 -0.884 -27.377 1.00 96.50 87 LEU A N 1
ATOM 618 C CA . LEU A 1 87 ? 18.841 -0.481 -28.755 1.00 96.50 87 LEU A CA 1
ATOM 619 C C . LEU A 1 87 ? 19.933 0.364 -29.433 1.00 96.50 87 LEU A C 1
ATOM 621 O O . LEU A 1 87 ? 20.085 0.319 -30.657 1.00 96.50 87 LEU A O 1
ATOM 625 N N . ALA A 1 88 ? 20.678 1.172 -28.672 1.00 96.62 88 ALA A N 1
ATOM 626 C CA . ALA A 1 88 ? 21.748 2.014 -29.206 1.00 96.62 88 ALA A CA 1
ATOM 627 C C . ALA A 1 88 ? 23.086 1.270 -29.335 1.00 96.62 88 ALA A C 1
ATOM 629 O O . ALA A 1 88 ? 23.882 1.606 -30.217 1.00 96.62 88 ALA A O 1
ATOM 630 N N . THR A 1 89 ? 23.356 0.302 -28.454 1.00 97.62 89 THR A N 1
ATOM 631 C CA . THR A 1 89 ? 24.653 -0.384 -28.369 1.00 97.62 89 THR A CA 1
ATOM 632 C C . THR A 1 89 ? 24.685 -1.754 -29.040 1.00 97.62 89 THR A C 1
ATOM 634 O O . THR A 1 89 ? 25.752 -2.134 -29.520 1.00 97.62 89 THR A O 1
ATOM 637 N N . ASP A 1 90 ? 23.559 -2.469 -29.115 1.00 97.12 90 ASP A N 1
ATOM 638 C CA . ASP A 1 90 ? 23.462 -3.810 -29.709 1.00 97.12 90 ASP A CA 1
ATOM 639 C C . ASP A 1 90 ? 22.166 -4.023 -30.529 1.00 97.12 90 ASP A C 1
ATOM 641 O O . ASP A 1 90 ? 21.317 -4.853 -30.205 1.00 97.12 90 ASP A O 1
ATOM 645 N N . PRO A 1 91 ? 21.989 -3.297 -31.647 1.00 94.62 91 PRO A N 1
ATOM 646 C CA . PRO A 1 91 ? 20.754 -3.351 -32.434 1.00 94.62 91 PRO A CA 1
ATOM 647 C C . PRO A 1 91 ? 20.503 -4.702 -33.125 1.00 94.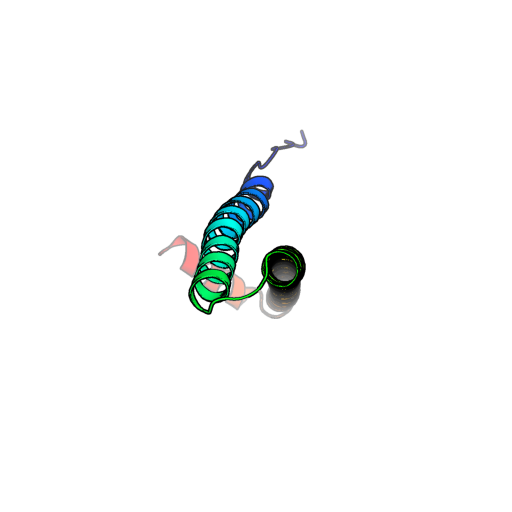62 91 PRO A C 1
ATOM 649 O O . PRO A 1 91 ? 19.380 -4.964 -33.554 1.00 94.62 91 PRO A O 1
ATOM 652 N N . LEU A 1 92 ? 21.536 -5.537 -33.298 1.00 96.31 92 LEU A N 1
ATOM 653 C CA . LEU A 1 92 ? 21.380 -6.868 -33.890 1.00 96.31 92 LEU A CA 1
ATOM 654 C C . LEU A 1 92 ? 20.711 -7.815 -32.895 1.00 96.31 92 LEU A C 1
ATOM 656 O O . LEU A 1 92 ? 19.764 -8.499 -33.279 1.00 96.31 92 LEU A O 1
ATOM 660 N N . HIS A 1 93 ? 21.162 -7.811 -31.638 1.00 95.56 93 HIS A N 1
ATOM 661 C CA . HIS A 1 93 ? 20.562 -8.632 -30.592 1.00 95.56 93 HIS A CA 1
ATOM 662 C C . HIS A 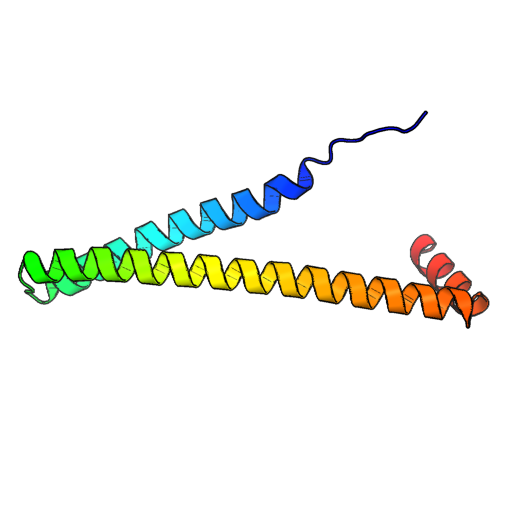1 93 ? 19.116 -8.217 -30.299 1.00 95.56 93 HIS A C 1
ATOM 664 O O . HIS A 1 93 ? 18.227 -9.063 -30.321 1.00 95.56 93 HIS A O 1
ATOM 670 N N . GLU A 1 94 ? 18.849 -6.915 -30.175 1.00 96.50 94 GLU A N 1
ATOM 671 C CA . GLU A 1 94 ? 17.489 -6.394 -29.963 1.00 96.50 94 GLU A CA 1
ATOM 672 C C . GLU A 1 94 ? 16.525 -6.756 -31.103 1.00 96.50 94 GLU A C 1
ATOM 674 O O . GLU A 1 94 ? 15.346 -7.052 -30.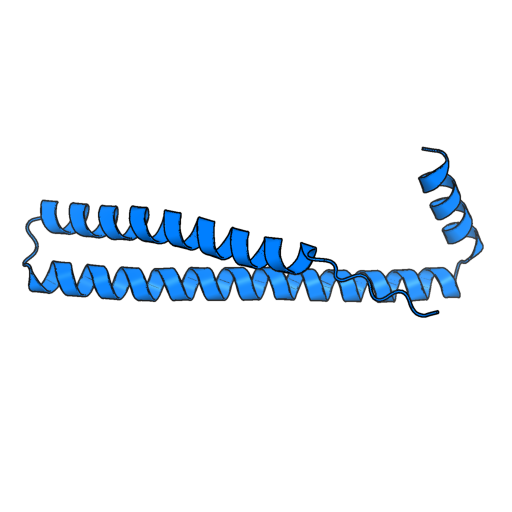896 1.00 96.50 94 GLU A O 1
ATOM 679 N N . HIS A 1 95 ? 17.016 -6.785 -32.346 1.00 95.50 95 HIS A N 1
ATOM 680 C CA . HIS A 1 95 ? 16.211 -7.237 -33.477 1.00 95.50 95 HIS A CA 1
ATOM 681 C C . HIS A 1 95 ? 15.889 -8.737 -33.388 1.00 95.50 95 HIS A C 1
ATOM 683 O O . HIS A 1 95 ? 14.782 -9.150 -33.748 1.00 95.50 95 HIS A O 1
ATOM 689 N N . GLU A 1 96 ? 16.835 -9.565 -32.940 1.00 96.00 96 GLU A N 1
ATOM 690 C CA . GLU A 1 96 ? 16.603 -10.992 -32.695 1.00 96.00 96 GLU A CA 1
ATOM 691 C C . GLU A 1 96 ? 15.593 -11.208 -31.560 1.00 96.00 96 GLU A C 1
ATOM 693 O O . GLU A 1 96 ? 14.677 -12.016 -31.725 1.00 96.00 96 GLU A O 1
ATOM 698 N N . GLU A 1 97 ? 15.691 -10.447 -30.468 1.00 94.31 97 GLU A N 1
ATOM 699 C CA . GLU A 1 97 ? 14.738 -10.474 -29.353 1.00 94.31 97 GLU A CA 1
ATOM 700 C C . GLU A 1 97 ? 13.323 -10.090 -29.804 1.00 94.31 97 GLU A C 1
ATOM 702 O O . GLU A 1 97 ? 12.378 -10.863 -29.619 1.00 94.31 97 GLU A O 1
ATOM 707 N N . LEU A 1 98 ? 13.168 -8.959 -30.500 1.00 94.50 98 LEU A N 1
ATOM 708 C CA . LEU A 1 98 ? 11.883 -8.548 -31.074 1.00 94.50 98 LEU A CA 1
ATOM 709 C C . LEU A 1 98 ? 11.321 -9.606 -32.029 1.00 94.50 98 LEU A C 1
ATOM 711 O O . LEU A 1 98 ? 10.127 -9.907 -31.998 1.00 94.50 98 LEU A O 1
ATOM 715 N N . THR A 1 99 ? 12.174 -10.197 -32.869 1.00 95.69 99 THR A N 1
ATOM 716 C CA . THR A 1 99 ? 11.775 -11.277 -33.780 1.00 95.69 99 THR A CA 1
ATOM 717 C C . THR A 1 99 ? 11.272 -12.493 -32.997 1.00 95.69 99 THR A C 1
ATOM 719 O O . THR A 1 99 ? 10.247 -13.069 -33.359 1.00 95.69 99 THR A O 1
ATOM 722 N N . ALA A 1 100 ? 11.933 -12.859 -31.896 1.00 95.25 100 ALA A N 1
ATOM 723 C CA . ALA A 1 100 ? 11.512 -13.960 -31.037 1.00 95.25 100 ALA A CA 1
ATOM 724 C C . ALA A 1 100 ? 10.146 -13.705 -30.375 1.00 95.25 100 ALA A C 1
ATOM 726 O O . ALA A 1 100 ? 9.329 -14.624 -30.339 1.00 95.25 100 ALA A O 1
ATOM 727 N N . ILE A 1 101 ? 9.859 -12.473 -29.933 1.00 94.44 101 ILE A N 1
ATOM 728 C CA . ILE A 1 101 ? 8.566 -12.095 -29.326 1.00 94.44 101 ILE A CA 1
ATOM 729 C C . ILE A 1 101 ? 7.393 -12.291 -30.303 1.00 94.44 101 ILE A C 1
ATOM 731 O O . ILE A 1 101 ? 6.316 -12.710 -29.890 1.00 94.44 101 ILE A O 1
ATOM 735 N N . TYR A 1 102 ? 7.577 -12.000 -31.596 1.00 91.50 102 TYR A N 1
ATOM 736 C CA . TYR A 1 102 ? 6.500 -12.073 -32.600 1.00 91.50 102 TYR A CA 1
ATOM 737 C C . TYR A 1 102 ? 6.286 -13.460 -33.220 1.00 91.50 102 TYR A C 1
ATOM 739 O O . TYR A 1 102 ? 5.241 -13.692 -33.830 1.00 91.50 102 TYR A O 1
ATOM 747 N N . ILE A 1 103 ? 7.278 -14.351 -33.142 1.00 92.56 103 ILE A N 1
ATOM 748 C CA . ILE A 1 103 ? 7.191 -15.714 -33.699 1.00 92.56 103 ILE A CA 1
ATOM 749 C C . ILE A 1 103 ? 6.653 -16.713 -32.655 1.00 92.56 103 ILE A C 1
ATOM 751 O O . ILE A 1 103 ? 6.272 -17.829 -33.017 1.00 92.56 103 ILE A O 1
ATOM 755 N N . GLN A 1 104 ? 6.611 -16.315 -31.381 1.00 55.06 104 GLN A N 1
ATOM 756 C CA . GLN A 1 104 ? 6.018 -17.077 -30.278 1.00 55.06 104 GLN A CA 1
ATOM 757 C C . GLN A 1 104 ? 4.486 -17.132 -30.366 1.00 55.06 104 GLN A C 1
ATOM 759 O O . GLN A 1 104 ? 3.935 -18.210 -30.039 1.00 55.06 104 GLN A O 1
#